Protein AF-A0A4U9TIU2-F1 (afdb_monomer_lite)

Sequence (99 aa):
MLATGTAIGPYLSILQEGKDLERFNNLVLVHAARFARDLSYLPLMQQLQQRFNGKLRIQTVVSREEVAGSLTGRVPALLEDGPTGSGSWFDPGCRKPAM

InterPro domains:
  IPR001433 Oxidoreductase FAD/NAD(P)-binding [PF00175] (1-76)
  IPR039261 Ferredoxin-NADP reductase (FNR), nucleotide-binding domain [G3DSA:3.40.50.80] (1-92)
  IPR039261 Ferredoxin-NADP reductase (FNR), nucleotide-binding domain [SSF52343] (1-83)
  IPR051930 Flavodoxin/Ferredoxin--NADP Reductase [PTHR47878] (1-83)

Secondary structure (DSSP, 8-state):
-EEEGGGGHHHHHHHHH-TT-TT-S-EEEEEEESSGGG-TTHHHHHHHHHHTTTSEEEEEEESSS--TTEEES-HHHHHHT--SSS--TT-TT-PPPP-

Radius of gyration: 13.5 Å; chains: 1; bounding box: 29×23×38 Å

Structure (mmCIF, N/CA/C/O backbone):
data_AF-A0A4U9TIU2-F1
#
_entry.id   AF-A0A4U9TIU2-F1
#
loop_
_atom_site.group_PDB
_atom_site.id
_atom_site.type_symbol
_atom_site.label_atom_id
_atom_site.label_alt_id
_atom_site.label_comp_id
_atom_site.label_asym_id
_atom_site.label_entity_id
_atom_site.label_seq_id
_atom_site.pdbx_PDB_ins_code
_atom_site.Cartn_x
_atom_site.Cartn_y
_atom_site.Cartn_z
_atom_site.occupancy
_atom_site.B_iso_or_equiv
_atom_site.auth_seq_id
_atom_site.auth_comp_id
_atom_site.auth_asym_id
_atom_site.auth_atom_id
_atom_site.pdbx_PDB_model_num
ATOM 1 N N . MET A 1 1 ? -5.633 5.595 -0.501 1.00 89.31 1 MET A N 1
ATOM 2 C CA . MET A 1 1 ? -4.248 6.025 -0.202 1.00 89.31 1 MET A CA 1
ATOM 3 C C . MET A 1 1 ? -3.323 5.348 -1.195 1.00 89.31 1 MET A C 1
ATOM 5 O O . MET A 1 1 ? -3.507 4.160 -1.436 1.00 89.31 1 MET A O 1
ATOM 9 N N . LEU A 1 2 ? -2.388 6.079 -1.801 1.00 89.62 2 LEU A N 1
ATOM 10 C CA . LEU A 1 2 ? -1.543 5.581 -2.890 1.00 89.62 2 LEU A CA 1
ATOM 11 C C . LEU A 1 2 ? -0.110 6.041 -2.651 1.00 89.62 2 LEU A C 1
ATOM 13 O O . LEU A 1 2 ? 0.147 7.239 -2.603 1.00 89.62 2 LEU A O 1
ATOM 17 N N . ALA A 1 3 ? 0.806 5.090 -2.491 1.00 90.31 3 ALA A N 1
ATOM 18 C CA . ALA A 1 3 ? 2.221 5.345 -2.258 1.00 90.31 3 ALA A CA 1
ATOM 19 C C . ALA A 1 3 ? 3.096 4.563 -3.235 1.00 90.31 3 ALA A C 1
ATOM 21 O O . ALA A 1 3 ? 2.802 3.420 -3.586 1.00 90.31 3 ALA A O 1
ATOM 22 N N . THR A 1 4 ? 4.219 5.167 -3.614 1.00 89.00 4 THR A N 1
ATOM 23 C CA . THR A 1 4 ? 5.273 4.528 -4.404 1.00 89.00 4 THR A CA 1
ATOM 24 C C . THR A 1 4 ? 6.561 4.461 -3.583 1.00 89.00 4 THR A C 1
ATOM 26 O O . THR A 1 4 ? 7.038 5.496 -3.111 1.00 89.00 4 THR A O 1
ATOM 29 N N . GLY A 1 5 ? 7.142 3.274 -3.423 1.00 86.81 5 GLY A N 1
ATOM 30 C CA . GLY A 1 5 ? 8.351 3.060 -2.627 1.00 86.81 5 GLY A CA 1
ATOM 31 C C . GLY A 1 5 ? 8.203 3.537 -1.177 1.00 86.81 5 GLY A C 1
ATOM 32 O O . GLY A 1 5 ? 7.204 3.282 -0.510 1.00 86.81 5 GLY A O 1
ATOM 33 N N . THR A 1 6 ? 9.189 4.282 -0.678 1.00 88.31 6 THR A N 1
ATOM 34 C CA . THR A 1 6 ? 9.249 4.724 0.729 1.00 88.31 6 THR A CA 1
ATOM 35 C C . THR A 1 6 ? 8.173 5.739 1.123 1.00 88.31 6 THR A C 1
ATOM 37 O O . THR A 1 6 ? 7.953 5.961 2.313 1.00 88.31 6 THR A O 1
ATOM 40 N N . ALA A 1 7 ? 7.434 6.300 0.159 1.00 91.50 7 ALA A N 1
ATOM 41 C CA . ALA A 1 7 ? 6.334 7.232 0.412 1.00 91.50 7 ALA A CA 1
ATOM 42 C C . ALA A 1 7 ? 5.144 6.605 1.171 1.00 91.50 7 ALA A C 1
ATOM 44 O O . ALA A 1 7 ? 4.177 7.294 1.480 1.00 91.50 7 ALA A O 1
ATOM 45 N N . ILE A 1 8 ? 5.194 5.308 1.486 1.00 93.69 8 ILE A N 1
ATOM 46 C CA . ILE A 1 8 ? 4.179 4.620 2.288 1.00 93.69 8 ILE A CA 1
ATOM 47 C C . ILE A 1 8 ? 4.232 4.961 3.783 1.00 93.69 8 ILE A C 1
ATOM 49 O O . ILE A 1 8 ? 3.223 4.814 4.472 1.00 93.69 8 ILE A O 1
ATOM 53 N N . GLY A 1 9 ? 5.374 5.448 4.281 1.00 92.50 9 GLY A N 1
ATOM 54 C CA . GLY A 1 9 ? 5.593 5.740 5.703 1.00 92.50 9 GLY A CA 1
ATOM 55 C C . GLY A 1 9 ? 4.477 6.563 6.366 1.00 92.50 9 GLY A C 1
ATOM 56 O O . GLY A 1 9 ? 3.923 6.107 7.367 1.00 92.50 9 GLY A O 1
ATOM 57 N N . PRO A 1 10 ? 4.067 7.717 5.801 1.00 93.62 10 PRO A N 1
ATOM 58 C CA . PRO A 1 10 ? 2.983 8.523 6.363 1.00 93.62 10 PRO A CA 1
ATOM 59 C C . PRO A 1 10 ? 1.649 7.773 6.475 1.00 93.62 10 PRO A C 1
ATOM 61 O O . PRO A 1 10 ? 0.960 7.890 7.485 1.00 93.62 10 PRO A O 1
ATOM 64 N N . TYR A 1 11 ? 1.293 6.954 5.480 1.00 94.12 11 TYR A N 1
ATOM 65 C CA . TYR A 1 11 ? 0.051 6.177 5.527 1.00 94.12 11 TYR A CA 1
ATOM 66 C C . TYR A 1 11 ? 0.101 5.079 6.584 1.00 94.12 11 TYR A C 1
ATOM 68 O O . TYR A 1 11 ? -0.897 4.845 7.260 1.00 94.12 11 TYR A O 1
ATOM 76 N N . LEU A 1 12 ? 1.258 4.437 6.768 1.00 93.19 12 LEU A N 1
ATOM 77 C CA . LEU A 1 12 ? 1.442 3.470 7.850 1.00 93.19 12 LEU A CA 1
ATOM 78 C C . LEU A 1 12 ? 1.313 4.139 9.218 1.00 93.19 12 LEU A C 1
ATOM 80 O O . LEU A 1 12 ? 0.642 3.580 10.077 1.00 93.19 12 LEU A O 1
ATOM 84 N N . SER A 1 13 ? 1.870 5.341 9.401 1.00 93.75 13 SER A N 1
ATOM 85 C CA . SER A 1 13 ? 1.717 6.097 10.651 1.00 93.75 13 SER A CA 1
ATOM 86 C C . SER A 1 13 ? 0.248 6.413 10.943 1.00 93.75 13 SER A C 1
ATOM 88 O O . SER A 1 13 ? -0.218 6.153 12.048 1.00 93.75 13 SER A O 1
ATOM 90 N N . ILE A 1 14 ? -0.508 6.891 9.946 1.00 93.25 14 ILE A N 1
ATOM 91 C CA . ILE A 1 14 ? -1.945 7.189 10.091 1.00 93.25 14 ILE A CA 1
ATOM 92 C C . ILE A 1 14 ? -2.737 5.921 10.445 1.00 93.25 14 ILE A C 1
ATOM 94 O O . ILE A 1 14 ? -3.584 5.934 11.337 1.00 93.25 14 ILE A O 1
ATOM 98 N N . LEU A 1 15 ? -2.456 4.805 9.765 1.00 92.69 15 LEU A N 1
ATOM 99 C CA . LEU A 1 15 ? -3.119 3.524 10.018 1.00 92.69 15 LEU A CA 1
ATOM 100 C C . LEU A 1 15 ? -2.765 2.933 11.388 1.00 92.69 15 LEU A C 1
ATOM 102 O O . LEU A 1 15 ? -3.619 2.323 12.027 1.00 92.69 15 LEU A O 1
ATOM 106 N N . GLN A 1 16 ? -1.525 3.099 11.847 1.00 93.19 16 GLN A N 1
ATOM 107 C CA . GLN A 1 16 ? -1.101 2.661 13.176 1.00 93.19 16 GLN A CA 1
ATOM 108 C C . GLN A 1 16 ? -1.746 3.496 14.282 1.00 93.19 16 GLN A C 1
ATOM 110 O O . GLN A 1 16 ? -2.213 2.921 15.270 1.00 93.19 16 GLN A O 1
ATOM 115 N N . GLU A 1 17 ? -1.798 4.818 14.100 1.00 94.38 17 GLU A N 1
ATOM 116 C CA . GLU A 1 17 ? -2.447 5.739 15.033 1.00 94.38 17 GLU A CA 1
ATOM 117 C C . GLU A 1 17 ? -3.951 5.455 15.121 1.00 94.38 17 GLU A C 1
ATOM 119 O O . GLU A 1 17 ? -4.520 5.434 16.209 1.00 94.38 17 GLU A O 1
ATOM 124 N N . GLY A 1 18 ? -4.600 5.156 13.991 1.00 88.06 18 GLY A N 1
ATOM 125 C CA . GLY A 1 18 ? -5.999 4.726 13.964 1.00 88.06 18 GLY A CA 1
ATOM 126 C C . GLY A 1 18 ? -7.019 5.848 14.192 1.00 88.06 18 GLY A C 1
ATOM 127 O O . GLY A 1 18 ? -8.222 5.590 14.191 1.00 88.06 18 GLY A O 1
ATOM 128 N N . LYS A 1 19 ? -6.560 7.088 14.373 1.00 90.56 19 LYS A N 1
ATOM 129 C CA . LYS A 1 19 ? -7.397 8.242 14.704 1.00 90.56 19 LYS A CA 1
ATOM 130 C C . LYS A 1 19 ? -8.233 8.700 13.506 1.00 90.56 19 LYS A C 1
ATOM 132 O O . LYS A 1 19 ? -7.739 8.782 12.386 1.00 90.56 19 LYS A O 1
ATOM 137 N N . ASP A 1 20 ? -9.513 8.991 13.746 1.00 86.62 20 ASP A N 1
ATOM 138 C CA . ASP A 1 20 ? -10.487 9.457 12.743 1.00 86.62 20 ASP A CA 1
ATOM 139 C C . ASP A 1 20 ? -10.684 8.529 11.530 1.00 86.62 20 ASP A C 1
ATOM 141 O O . ASP A 1 20 ? -11.223 8.937 10.498 1.00 86.62 20 ASP A O 1
ATOM 145 N N . LEU A 1 21 ? -10.285 7.258 11.641 1.00 87.50 21 LEU A N 1
ATOM 146 C CA . LEU A 1 21 ? -10.464 6.267 10.578 1.00 87.50 21 LEU A CA 1
ATOM 147 C C . LEU A 1 21 ? -11.829 5.571 10.623 1.00 87.50 21 LEU A C 1
ATOM 149 O O . LEU A 1 21 ? -12.216 4.886 9.673 1.00 87.50 21 LEU A O 1
ATOM 153 N N . GLU A 1 22 ? -12.585 5.747 11.706 1.00 84.00 22 GLU A N 1
ATOM 154 C CA . GLU A 1 22 ? -13.914 5.155 11.871 1.00 84.00 22 GLU A CA 1
ATOM 155 C C . GLU A 1 22 ? -14.915 5.684 10.841 1.00 84.00 22 GLU A C 1
ATOM 157 O O . GLU A 1 22 ? -15.677 4.895 10.288 1.00 84.00 22 GLU A O 1
ATOM 162 N N . ARG A 1 23 ? -14.810 6.971 10.483 1.00 87.88 23 ARG A N 1
ATOM 163 C CA . ARG A 1 23 ? -15.702 7.662 9.533 1.00 87.88 23 ARG A CA 1
ATOM 164 C C . ARG A 1 23 ? -15.669 7.122 8.101 1.00 87.88 23 ARG A C 1
ATOM 166 O O . ARG A 1 23 ? -16.577 7.387 7.322 1.00 87.88 23 ARG A O 1
ATOM 173 N N . PHE A 1 24 ? -14.602 6.428 7.718 1.00 89.44 24 PHE A N 1
ATOM 174 C CA . PHE A 1 24 ? -14.484 5.840 6.386 1.00 89.44 24 PHE A CA 1
ATOM 175 C C . PHE A 1 24 ? -15.062 4.436 6.416 1.00 89.44 24 PHE A C 1
ATOM 177 O O . PHE A 1 24 ? -14.738 3.704 7.329 1.00 89.44 24 PHE A O 1
ATOM 184 N N . ASN A 1 25 ? -15.851 4.013 5.431 1.00 86.25 25 ASN A N 1
ATOM 185 C CA . ASN A 1 25 ? -16.346 2.627 5.398 1.00 86.25 25 ASN A CA 1
ATOM 186 C C . ASN A 1 25 ? -15.321 1.653 4.809 1.00 86.25 25 ASN A C 1
ATOM 188 O O . ASN A 1 25 ? -15.233 0.516 5.253 1.00 86.25 25 ASN A O 1
ATOM 192 N N . ASN A 1 26 ? -14.514 2.118 3.853 1.00 87.69 26 ASN A N 1
ATOM 193 C CA . ASN A 1 26 ? -13.495 1.324 3.176 1.00 87.69 26 ASN A CA 1
ATOM 194 C C . ASN A 1 26 ? -12.175 2.093 3.162 1.00 87.69 26 ASN A C 1
ATOM 196 O O . ASN A 1 26 ? -12.116 3.232 2.694 1.00 87.69 26 ASN A O 1
ATOM 200 N N . LEU A 1 27 ? -11.110 1.463 3.648 1.00 91.69 27 LEU A N 1
ATOM 201 C CA . LEU A 1 27 ? -9.753 1.984 3.578 1.00 91.69 27 LEU A CA 1
ATOM 202 C C . LEU A 1 27 ? -8.989 1.173 2.543 1.00 91.69 27 LEU A C 1
ATOM 204 O O . LEU A 1 27 ? -8.872 -0.041 2.654 1.00 91.69 27 LEU A O 1
ATOM 208 N N . VAL A 1 28 ? -8.449 1.849 1.538 1.00 90.69 28 VAL A N 1
ATOM 209 C CA . VAL A 1 28 ? -7.630 1.211 0.510 1.00 90.69 28 VAL A CA 1
ATOM 210 C C . VAL A 1 28 ? -6.229 1.797 0.554 1.00 90.69 28 VAL A C 1
ATOM 212 O O . VAL A 1 28 ? -6.060 3.013 0.398 1.00 90.69 28 VAL A O 1
ATOM 215 N N . LEU A 1 29 ? -5.233 0.932 0.726 1.00 91.62 29 LEU A N 1
ATOM 216 C CA . LEU A 1 29 ? -3.818 1.269 0.637 1.00 91.62 29 LEU A CA 1
ATOM 217 C C . LEU A 1 29 ? -3.199 0.582 -0.580 1.00 91.62 29 LEU A C 1
ATOM 219 O O . LEU A 1 29 ? -3.102 -0.640 -0.619 1.00 91.62 29 LEU A O 1
ATOM 223 N N . VAL A 1 30 ? -2.755 1.375 -1.553 1.00 90.88 30 VAL A N 1
ATOM 224 C CA . VAL A 1 30 ? -1.994 0.885 -2.706 1.00 90.88 30 VAL A CA 1
ATOM 225 C C . VAL A 1 30 ? -0.515 1.192 -2.493 1.00 90.88 30 VAL A C 1
ATOM 227 O O . VAL A 1 30 ? -0.156 2.361 -2.327 1.00 90.88 30 VAL A O 1
ATOM 230 N N . HIS A 1 31 ? 0.337 0.166 -2.514 1.00 92.44 31 HIS A N 1
ATOM 231 C CA . HIS A 1 31 ? 1.793 0.306 -2.456 1.00 92.44 31 HIS A CA 1
ATOM 232 C C . HIS A 1 31 ? 2.432 -0.184 -3.751 1.00 92.44 31 HIS A C 1
ATOM 234 O O . HIS A 1 31 ? 2.418 -1.379 -4.038 1.00 92.44 31 HIS A O 1
ATOM 240 N N . ALA A 1 32 ? 3.025 0.728 -4.514 1.00 90.94 32 ALA A N 1
ATOM 241 C CA . ALA A 1 32 ? 3.751 0.388 -5.726 1.00 90.94 32 ALA A CA 1
ATOM 242 C C . ALA A 1 32 ? 5.268 0.389 -5.516 1.00 90.94 32 ALA A C 1
ATOM 244 O O . ALA A 1 32 ? 5.832 1.353 -5.000 1.00 90.94 32 ALA A O 1
ATOM 245 N N . ALA A 1 33 ? 5.937 -0.657 -5.985 1.00 91.31 33 ALA A N 1
ATOM 246 C CA . ALA A 1 33 ? 7.381 -0.811 -5.933 1.00 91.31 33 ALA A CA 1
ATOM 247 C C . ALA A 1 33 ? 7.942 -1.369 -7.252 1.00 91.31 33 ALA A C 1
ATOM 249 O O . ALA A 1 33 ? 7.214 -1.655 -8.208 1.00 91.31 33 ALA A O 1
ATOM 250 N N . ARG A 1 34 ? 9.271 -1.468 -7.352 1.00 90.50 34 ARG A N 1
ATOM 251 C CA . ARG A 1 34 ? 9.913 -2.071 -8.531 1.00 90.50 34 ARG A CA 1
ATOM 252 C C . ARG A 1 34 ? 9.856 -3.587 -8.435 1.00 90.50 34 ARG A C 1
ATOM 254 O O . ARG A 1 34 ? 9.399 -4.217 -9.384 1.00 90.50 34 ARG A O 1
ATOM 261 N N . PHE A 1 35 ? 10.250 -4.109 -7.279 1.00 89.00 35 PHE A N 1
ATOM 262 C CA . PHE A 1 35 ? 10.309 -5.527 -6.964 1.00 89.00 35 PHE A CA 1
ATOM 263 C C . PHE A 1 35 ? 9.529 -5.839 -5.677 1.00 89.00 35 PHE A C 1
ATOM 265 O O . PHE A 1 35 ? 9.373 -4.975 -4.815 1.00 89.00 35 PHE A O 1
ATOM 272 N N . ALA A 1 36 ? 9.075 -7.076 -5.494 1.00 86.38 36 ALA A N 1
ATOM 273 C CA . ALA A 1 36 ? 8.401 -7.531 -4.283 1.00 86.38 36 ALA A CA 1
ATOM 274 C C . ALA A 1 36 ? 9.315 -7.483 -3.057 1.00 86.38 36 ALA A C 1
ATOM 276 O O . ALA A 1 36 ? 8.852 -7.186 -1.959 1.00 86.38 36 ALA A O 1
ATOM 277 N N . ARG A 1 37 ? 10.629 -7.671 -3.238 1.00 87.62 37 ARG A N 1
ATOM 278 C CA . ARG A 1 37 ? 11.617 -7.475 -2.160 1.00 87.62 37 ARG A CA 1
ATOM 279 C C . ARG A 1 37 ? 11.647 -6.041 -1.620 1.00 87.62 37 ARG A C 1
ATOM 2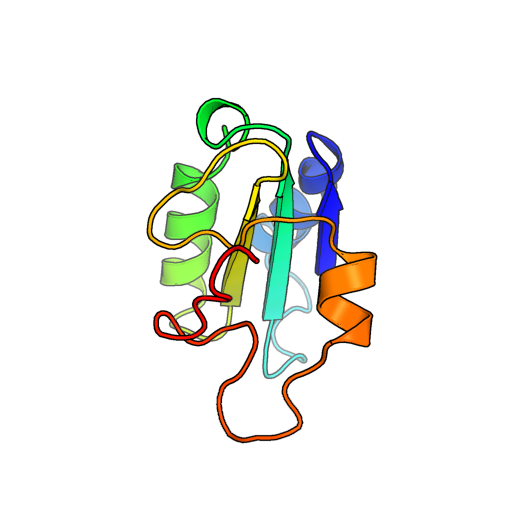81 O O . ARG A 1 37 ? 12.023 -5.829 -0.472 1.00 87.62 37 ARG A O 1
ATOM 288 N N . ASP A 1 38 ? 11.240 -5.066 -2.435 1.00 87.50 38 ASP A N 1
ATOM 289 C CA . ASP A 1 38 ? 11.195 -3.656 -2.040 1.00 87.50 38 ASP A CA 1
ATOM 290 C C . ASP A 1 38 ? 9.936 -3.349 -1.200 1.00 87.50 38 ASP A C 1
ATOM 292 O O . ASP A 1 38 ? 9.802 -2.264 -0.634 1.00 87.50 38 ASP A O 1
ATOM 296 N N . LEU A 1 39 ? 9.000 -4.301 -1.079 1.00 86.38 39 LEU A N 1
ATOM 297 C CA . LEU A 1 39 ? 7.799 -4.188 -0.253 1.00 86.38 39 LEU A CA 1
ATOM 298 C C . LEU A 1 39 ? 8.106 -4.509 1.224 1.00 86.38 39 LEU A C 1
ATOM 300 O O . LEU A 1 39 ? 7.436 -5.323 1.857 1.00 86.38 39 LEU A O 1
ATOM 304 N N . SER A 1 40 ? 9.113 -3.847 1.799 1.00 88.00 40 SER A N 1
ATOM 305 C CA . SER A 1 40 ? 9.665 -4.168 3.128 1.00 88.00 40 SER A CA 1
ATOM 306 C C . SER A 1 40 ? 8.654 -4.071 4.279 1.00 88.00 40 SER A C 1
ATOM 308 O O . SER A 1 40 ? 8.831 -4.696 5.320 1.00 88.00 40 SER A O 1
ATOM 310 N N . TYR A 1 41 ? 7.569 -3.317 4.095 1.00 90.94 41 TYR A N 1
ATOM 311 C CA . TYR A 1 41 ? 6.516 -3.131 5.097 1.00 90.94 41 TYR A CA 1
ATOM 312 C C . TYR A 1 41 ? 5.352 -4.130 4.979 1.00 90.94 41 TYR A C 1
ATOM 314 O O . TYR A 1 41 ? 4.344 -3.958 5.663 1.00 90.94 41 TYR A O 1
ATOM 322 N N . LEU A 1 42 ? 5.455 -5.160 4.130 1.00 88.62 42 LEU A N 1
ATOM 323 C CA . LEU A 1 42 ? 4.406 -6.175 3.956 1.00 88.62 42 LEU A CA 1
ATOM 324 C C . LEU A 1 42 ? 3.921 -6.819 5.268 1.00 88.62 42 LEU A C 1
ATOM 326 O O . LEU A 1 42 ? 2.705 -6.877 5.46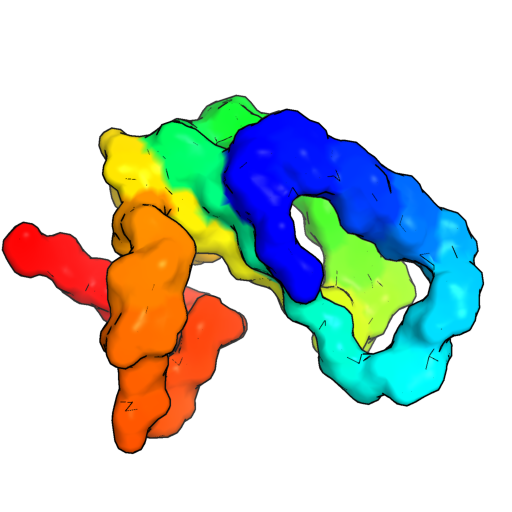0 1.00 88.62 42 LEU A O 1
ATOM 330 N N . PRO A 1 43 ? 4.801 -7.246 6.197 1.00 91.75 43 PRO A N 1
ATOM 331 C CA . PRO A 1 43 ? 4.350 -7.841 7.456 1.00 91.75 43 PRO A CA 1
ATOM 332 C C . PRO A 1 43 ? 3.500 -6.873 8.290 1.00 91.75 43 PRO A C 1
ATOM 334 O O . PRO A 1 43 ? 2.431 -7.233 8.778 1.00 91.75 43 PRO A O 1
ATOM 337 N N . LEU A 1 44 ? 3.929 -5.612 8.387 1.00 92.62 44 LEU A N 1
ATOM 338 C CA . LEU A 1 44 ? 3.191 -4.571 9.103 1.00 92.62 44 LEU A CA 1
ATOM 339 C C . LEU A 1 44 ? 1.848 -4.265 8.427 1.00 92.62 44 LEU A C 1
ATOM 341 O O . LEU A 1 44 ? 0.829 -4.098 9.092 1.00 92.62 44 LEU A O 1
ATOM 345 N N . MET A 1 45 ? 1.833 -4.208 7.098 1.00 92.31 45 MET A N 1
ATOM 346 C CA . MET A 1 45 ? 0.612 -4.048 6.315 1.00 92.31 45 MET A CA 1
ATOM 347 C C . MET A 1 45 ? -0.400 -5.156 6.618 1.00 92.31 45 MET A C 1
ATOM 349 O O . MET A 1 45 ? -1.555 -4.861 6.913 1.00 92.31 45 MET A O 1
ATOM 353 N N . GLN A 1 46 ? 0.029 -6.417 6.626 1.00 91.12 46 GLN A N 1
ATOM 354 C CA . GLN A 1 46 ? -0.839 -7.550 6.952 1.00 91.12 46 GLN A CA 1
ATOM 355 C C . GLN A 1 46 ? -1.389 -7.469 8.383 1.00 91.12 46 GLN A C 1
ATOM 357 O O . GLN A 1 46 ? -2.581 -7.699 8.590 1.00 91.12 46 GLN A O 1
ATOM 362 N N . GLN A 1 47 ? -0.564 -7.069 9.356 1.00 93.94 47 GLN A N 1
ATOM 363 C CA . GLN A 1 47 ? -1.008 -6.839 10.736 1.00 93.94 47 GLN A CA 1
ATOM 364 C C . GLN A 1 47 ? -2.077 -5.745 10.822 1.00 93.94 47 GLN A C 1
ATOM 366 O O . GLN A 1 47 ? -3.096 -5.916 11.491 1.00 93.94 47 GLN A O 1
ATOM 371 N N . LEU A 1 48 ? -1.883 -4.628 10.114 1.00 92.69 48 LEU A N 1
ATOM 372 C CA . LEU A 1 48 ? -2.882 -3.563 10.042 1.00 92.69 48 LEU A CA 1
ATOM 373 C C . LEU A 1 48 ? -4.166 -4.066 9.372 1.00 92.69 48 LEU A C 1
ATOM 375 O O . LEU A 1 48 ? -5.257 -3.791 9.861 1.00 92.69 48 LEU A O 1
ATOM 379 N N . GLN A 1 49 ? -4.058 -4.850 8.298 1.00 91.56 49 GLN A N 1
ATOM 380 C CA . GLN A 1 49 ? -5.217 -5.413 7.606 1.00 91.56 49 GLN A CA 1
ATOM 381 C C . GLN A 1 49 ? -6.085 -6.269 8.540 1.00 91.56 49 GLN A C 1
ATOM 383 O O . GLN A 1 49 ? -7.310 -6.137 8.541 1.00 91.56 49 GLN A O 1
ATOM 388 N N . GLN A 1 50 ? -5.443 -7.095 9.371 1.00 91.12 50 GLN A N 1
ATOM 389 C CA . GLN A 1 50 ? -6.108 -7.886 10.407 1.00 91.12 50 GLN A CA 1
ATOM 390 C C . GLN A 1 50 ? -6.722 -6.995 11.493 1.00 91.12 50 GLN A C 1
ATOM 392 O O . GLN A 1 50 ? -7.887 -7.174 11.837 1.00 91.12 50 GLN A O 1
ATOM 397 N N . ARG A 1 51 ? -5.987 -5.984 11.979 1.00 91.69 51 ARG A N 1
ATOM 398 C CA . ARG A 1 51 ? -6.470 -5.028 12.994 1.00 91.69 51 ARG A CA 1
ATOM 399 C C . ARG A 1 51 ? -7.742 -4.302 12.560 1.00 91.69 51 ARG A C 1
ATOM 401 O O . ARG A 1 51 ? -8.630 -4.080 13.374 1.00 91.69 51 ARG A O 1
ATOM 408 N N . PHE A 1 52 ? -7.835 -3.934 11.286 1.00 90.38 52 PHE A N 1
ATOM 409 C CA . PHE A 1 52 ? -9.003 -3.260 10.719 1.00 90.38 52 PHE A CA 1
ATOM 410 C C . PHE A 1 52 ? -10.109 -4.232 10.267 1.00 90.38 52 PHE A C 1
ATOM 412 O O . PHE A 1 52 ? -11.088 -3.792 9.672 1.00 90.38 52 PHE A O 1
ATOM 419 N N . ASN A 1 53 ? -9.979 -5.535 10.537 1.00 87.25 53 ASN A N 1
ATOM 420 C CA . ASN A 1 53 ? -11.009 -6.564 10.363 1.00 87.25 53 ASN A CA 1
ATOM 421 C C . ASN A 1 53 ? -11.726 -6.532 8.993 1.00 87.25 53 ASN A C 1
ATOM 423 O O . ASN A 1 53 ? -12.951 -6.574 8.908 1.00 87.25 53 ASN A O 1
ATOM 427 N N . GLY A 1 54 ? -10.953 -6.397 7.908 1.00 84.44 54 GLY A N 1
ATOM 428 C CA . GLY A 1 54 ? -11.467 -6.354 6.529 1.00 84.44 54 GLY A CA 1
ATOM 429 C C . GLY A 1 54 ? -11.875 -4.966 6.017 1.00 84.44 54 GLY A C 1
ATOM 430 O O . GLY A 1 54 ? -12.127 -4.805 4.822 1.00 84.44 54 GLY A O 1
ATOM 431 N N . LYS A 1 55 ? -11.873 -3.945 6.882 1.00 90.56 55 LYS A N 1
ATOM 432 C CA . LYS A 1 55 ? -12.094 -2.539 6.508 1.00 90.56 55 LYS A CA 1
ATOM 433 C C . LYS A 1 55 ? -10.926 -1.961 5.710 1.00 90.56 55 LYS A C 1
ATOM 435 O O . LYS A 1 55 ? -11.128 -1.135 4.820 1.00 90.56 55 LYS A O 1
ATOM 440 N N . LEU A 1 56 ? -9.706 -2.384 6.044 1.00 91.81 56 LEU A N 1
ATOM 441 C CA . LEU A 1 56 ? -8.498 -2.0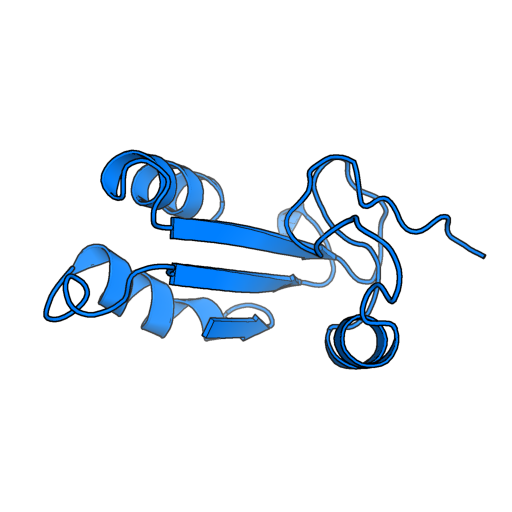63 5.294 1.00 91.81 56 LEU A CA 1
ATOM 442 C C . LEU A 1 56 ? -8.269 -3.127 4.221 1.00 91.81 56 LEU A C 1
ATOM 444 O O . LEU A 1 56 ? -8.236 -4.315 4.522 1.00 91.81 56 LEU A O 1
ATOM 448 N N . ARG A 1 57 ? -8.080 -2.686 2.981 1.00 90.38 57 ARG A N 1
ATOM 449 C CA . ARG A 1 57 ? -7.647 -3.501 1.847 1.00 90.38 57 ARG A CA 1
ATOM 450 C C . ARG A 1 57 ? -6.302 -2.994 1.367 1.00 90.38 57 ARG A C 1
ATOM 452 O O . ARG A 1 57 ? -6.121 -1.788 1.179 1.00 90.38 57 ARG A O 1
ATOM 459 N N . ILE A 1 58 ? -5.370 -3.914 1.171 1.00 89.94 58 ILE A N 1
ATOM 460 C CA . ILE A 1 58 ? -4.013 -3.593 0.749 1.00 89.94 58 ILE A CA 1
ATOM 461 C C . ILE A 1 58 ? -3.792 -4.181 -0.629 1.00 89.94 58 ILE A C 1
ATOM 463 O O . ILE A 1 58 ? -3.996 -5.372 -0.839 1.00 89.94 58 ILE A O 1
ATOM 467 N N . GLN A 1 59 ? -3.367 -3.328 -1.553 1.00 88.44 59 GLN A N 1
ATOM 468 C CA . GLN A 1 59 ? -3.013 -3.724 -2.901 1.00 88.44 59 GLN A CA 1
ATOM 469 C C . GLN A 1 59 ? -1.552 -3.389 -3.163 1.00 88.44 59 GLN A C 1
ATOM 471 O O . GLN A 1 59 ? -1.139 -2.230 -3.098 1.00 88.44 59 GLN A O 1
ATOM 476 N N . THR A 1 60 ? -0.762 -4.400 -3.491 1.00 90.25 60 THR A N 1
ATOM 477 C CA . THR A 1 60 ? 0.627 -4.218 -3.903 1.00 90.25 60 THR A CA 1
ATOM 478 C C . THR A 1 60 ? 0.727 -4.187 -5.418 1.00 90.25 60 THR A C 1
ATOM 480 O O . THR A 1 60 ? 0.007 -4.895 -6.128 1.00 90.25 60 THR A O 1
ATOM 483 N N . VAL A 1 61 ? 1.615 -3.335 -5.916 1.00 89.62 61 VAL A N 1
ATOM 484 C CA . VAL A 1 61 ? 1.922 -3.209 -7.337 1.00 89.62 61 VAL A CA 1
ATOM 485 C C . VAL A 1 61 ? 3.429 -3.345 -7.505 1.00 89.62 61 VAL A C 1
ATOM 487 O O . VAL A 1 61 ? 4.191 -2.657 -6.832 1.00 89.62 61 VAL A O 1
ATOM 490 N N . VAL A 1 62 ? 3.873 -4.216 -8.399 1.00 90.38 62 VAL A N 1
ATOM 491 C CA . VAL A 1 62 ? 5.281 -4.373 -8.775 1.00 90.38 62 VAL A CA 1
ATOM 492 C C . VAL A 1 62 ? 5.428 -4.068 -10.258 1.00 90.38 62 VAL A C 1
ATOM 494 O O . VAL A 1 62 ? 4.590 -4.436 -11.065 1.00 90.38 62 VAL A O 1
ATOM 497 N N . SER A 1 63 ? 6.458 -3.328 -10.650 1.00 86.94 63 SER A N 1
ATOM 498 C CA . SER A 1 63 ? 6.581 -2.871 -12.047 1.00 86.94 63 SER A CA 1
ATOM 499 C C . SER A 1 63 ? 7.570 -3.675 -12.883 1.00 86.94 63 SER A C 1
ATOM 501 O O . SER A 1 63 ? 7.579 -3.516 -14.100 1.00 86.94 63 SER A O 1
ATOM 503 N N . ARG A 1 64 ? 8.424 -4.497 -12.259 1.00 86.19 64 ARG A N 1
ATOM 504 C CA . ARG A 1 64 ? 9.532 -5.190 -12.940 1.00 86.19 64 ARG A CA 1
ATOM 505 C C . ARG A 1 64 ? 9.546 -6.708 -12.758 1.00 86.19 64 ARG A C 1
ATOM 507 O O . ARG A 1 64 ? 10.506 -7.343 -13.180 1.00 86.19 64 ARG A O 1
ATOM 514 N N . GLU A 1 65 ? 8.522 -7.278 -12.135 1.00 85.06 65 GLU A N 1
ATOM 515 C CA . GLU A 1 65 ? 8.368 -8.725 -11.977 1.00 85.06 65 GLU A CA 1
ATOM 516 C C . GLU A 1 65 ? 6.891 -9.107 -11.832 1.00 85.06 65 GLU A C 1
ATOM 518 O O . GLU A 1 65 ? 6.039 -8.255 -11.567 1.00 85.06 65 GLU A O 1
ATOM 523 N N . GLU A 1 66 ? 6.595 -10.390 -12.007 1.00 82.12 66 GLU A N 1
ATOM 524 C CA . GLU A 1 66 ? 5.285 -10.963 -11.715 1.00 82.12 66 GLU A CA 1
ATOM 525 C C . GLU A 1 66 ? 5.340 -11.715 -10.395 1.00 82.12 66 GLU A C 1
ATOM 527 O O . GLU A 1 66 ? 6.145 -12.627 -10.211 1.00 82.12 66 GLU A O 1
ATOM 532 N N . VAL A 1 67 ? 4.471 -11.326 -9.465 1.00 82.25 67 VAL A N 1
ATOM 533 C CA . VAL A 1 67 ? 4.411 -11.927 -8.134 1.00 82.25 67 VAL A CA 1
ATOM 534 C C . VAL A 1 67 ? 2.966 -12.223 -7.795 1.00 82.25 67 VAL A C 1
ATOM 536 O O . VAL A 1 67 ? 2.098 -11.356 -7.898 1.00 82.25 67 VAL A O 1
ATOM 539 N N . ALA A 1 68 ? 2.706 -13.458 -7.368 1.00 77.19 68 ALA A N 1
ATOM 540 C CA . ALA A 1 68 ? 1.376 -13.881 -6.958 1.00 77.19 68 ALA A CA 1
ATOM 541 C C . ALA A 1 68 ? 0.825 -12.953 -5.859 1.00 77.19 68 ALA A C 1
ATOM 543 O O . ALA A 1 68 ? 1.497 -12.673 -4.867 1.00 77.19 68 ALA A O 1
ATOM 544 N N . GLY A 1 69 ? -0.401 -12.462 -6.052 1.00 77.00 69 GLY A N 1
ATOM 545 C CA . GLY A 1 69 ? -1.049 -11.523 -5.130 1.00 77.00 69 GLY A CA 1
ATOM 546 C C . GLY A 1 69 ? -0.632 -10.056 -5.294 1.00 77.00 69 GLY A C 1
ATOM 547 O O . GLY A 1 69 ? -1.139 -9.212 -4.562 1.00 77.00 69 GLY A O 1
ATOM 548 N N . SER A 1 70 ? 0.243 -9.731 -6.251 1.00 83.38 70 SER A N 1
ATOM 549 C CA . SER A 1 70 ? 0.564 -8.352 -6.631 1.00 83.38 70 SER A CA 1
ATOM 550 C C . SER A 1 70 ? 0.126 -8.071 -8.064 1.00 83.38 70 SER A C 1
ATOM 552 O O . SER A 1 70 ? 0.136 -8.953 -8.918 1.00 83.38 70 SER A O 1
ATOM 554 N N . LEU A 1 71 ? -0.241 -6.823 -8.334 1.00 84.88 71 LEU A N 1
ATOM 555 C CA . LEU A 1 71 ? -0.495 -6.369 -9.697 1.00 84.88 71 LEU A CA 1
ATOM 556 C C . LEU A 1 71 ? 0.824 -6.009 -10.364 1.00 84.88 71 LEU A C 1
ATOM 558 O O . LEU A 1 71 ? 1.685 -5.396 -9.731 1.00 84.88 71 LEU A O 1
ATOM 562 N N . THR A 1 72 ? 0.950 -6.316 -11.650 1.00 84.88 72 THR A N 1
ATOM 563 C CA . THR A 1 72 ? 2.134 -5.949 -12.422 1.00 84.88 72 THR A CA 1
ATOM 564 C C . THR A 1 72 ? 1.862 -4.708 -13.270 1.00 84.88 72 THR A C 1
ATOM 566 O O . THR A 1 72 ? 0.872 -4.648 -13.995 1.00 84.88 72 THR A O 1
ATOM 569 N N . GLY A 1 73 ? 2.716 -3.686 -13.162 1.00 83.31 73 GLY A N 1
ATOM 570 C CA . GLY A 1 73 ? 2.637 -2.470 -13.981 1.00 83.31 73 GLY A CA 1
ATOM 571 C C . GLY A 1 73 ? 2.819 -1.160 -13.210 1.00 83.31 73 GLY A C 1
ATOM 572 O O . GLY A 1 73 ? 3.396 -1.117 -12.124 1.00 83.31 73 GLY A O 1
ATOM 573 N N . ARG A 1 74 ? 2.357 -0.049 -13.801 1.00 77.94 74 ARG A N 1
ATOM 574 C CA . ARG A 1 74 ? 2.394 1.294 -13.194 1.00 77.94 74 ARG A CA 1
ATOM 575 C C . ARG A 1 74 ? 0.993 1.732 -12.797 1.00 77.94 74 ARG A C 1
ATOM 577 O O . ARG A 1 74 ? 0.071 1.618 -13.591 1.00 77.94 74 ARG A O 1
ATOM 584 N N . VAL A 1 75 ? 0.868 2.323 -11.612 1.00 78.69 75 VAL A N 1
ATOM 585 C CA . VAL A 1 75 ? -0.422 2.722 -11.029 1.00 78.69 75 VAL A CA 1
ATOM 586 C C . VAL A 1 75 ? -1.312 3.576 -11.955 1.00 78.69 75 VAL A C 1
ATOM 588 O O . VAL A 1 75 ? -2.501 3.285 -11.993 1.00 78.69 75 VAL A O 1
ATOM 591 N N . PRO A 1 76 ? -0.810 4.556 -12.737 1.00 77.25 76 PRO A N 1
ATOM 592 C CA . PRO A 1 76 ? -1.662 5.311 -13.664 1.00 77.25 76 PRO A CA 1
ATOM 593 C C . PRO A 1 76 ? -2.309 4.437 -14.745 1.00 77.25 76 PRO A C 1
ATOM 595 O O . PRO A 1 76 ? -3.517 4.494 -14.912 1.00 77.25 76 PRO A O 1
ATOM 598 N N . ALA A 1 77 ? -1.534 3.555 -15.386 1.00 74.31 77 ALA A N 1
ATOM 599 C CA . ALA A 1 77 ? -2.050 2.630 -16.401 1.00 74.31 77 ALA A CA 1
ATOM 600 C C . ALA A 1 77 ? -3.053 1.630 -15.804 1.00 74.31 77 ALA A C 1
ATOM 602 O O . ALA A 1 77 ? -4.002 1.206 -16.451 1.00 74.31 77 ALA A O 1
ATOM 603 N N . LEU A 1 78 ? -2.857 1.263 -14.535 1.00 71.81 78 LEU A N 1
ATOM 604 C CA . LEU A 1 78 ? -3.844 0.486 -13.800 1.00 71.81 78 LEU A CA 1
ATOM 605 C C . LEU A 1 78 ? -5.124 1.315 -13.587 1.00 71.81 78 LEU A C 1
ATOM 607 O O . LEU A 1 78 ? -6.212 0.855 -13.877 1.00 71.81 78 LEU A O 1
ATOM 611 N N . LEU A 1 79 ? -5.033 2.574 -13.174 1.00 69.75 79 LEU A N 1
ATOM 612 C CA . LEU A 1 79 ? -6.227 3.394 -12.957 1.00 69.75 79 LEU A CA 1
ATOM 613 C C . LEU A 1 79 ? -7.039 3.657 -14.242 1.00 69.75 79 LEU A C 1
ATOM 615 O O . LEU A 1 79 ? -8.266 3.683 -14.177 1.00 69.75 79 LEU A O 1
ATOM 619 N N . GLU A 1 80 ? -6.365 3.839 -15.380 1.00 66.88 80 GLU A N 1
ATOM 620 C CA . GLU A 1 80 ? -6.988 4.085 -16.692 1.00 66.88 80 GLU A CA 1
ATOM 621 C C . GLU A 1 80 ? -7.734 2.857 -17.225 1.00 66.88 80 GLU A C 1
ATOM 623 O O . GLU A 1 80 ? -8.859 2.968 -17.705 1.00 66.88 80 GLU A O 1
ATOM 628 N N . ASP A 1 81 ? -7.161 1.671 -17.044 1.00 60.53 81 ASP A N 1
ATOM 629 C CA . ASP A 1 81 ? -7.758 0.391 -17.432 1.00 60.53 81 ASP A CA 1
ATOM 630 C C . ASP A 1 81 ? -8.749 -0.143 -16.379 1.00 60.53 81 ASP A C 1
ATOM 632 O O . ASP A 1 81 ? -8.857 -1.355 -16.156 1.00 60.53 81 ASP A O 1
ATOM 636 N N . GLY A 1 82 ? -9.428 0.755 -15.661 1.00 55.06 82 GLY A N 1
ATOM 637 C CA . GLY A 1 82 ? -10.390 0.392 -14.630 1.00 55.06 82 GLY A CA 1
ATOM 638 C C . GLY A 1 82 ? -11.375 -0.675 -15.135 1.00 55.06 82 GLY A C 1
ATOM 639 O O . GLY A 1 82 ? -11.910 -0.541 -16.237 1.00 55.06 82 GLY A O 1
ATOM 640 N N . PRO A 1 83 ? -11.622 -1.747 -14.364 1.00 47.28 83 PRO A N 1
ATOM 641 C CA . PRO A 1 83 ? -12.410 -2.882 -14.818 1.00 47.28 83 PRO A CA 1
ATOM 642 C C . PRO A 1 83 ? -13.829 -2.421 -15.144 1.00 47.28 83 PRO A C 1
ATOM 644 O O . PRO A 1 83 ? -14.626 -2.118 -14.261 1.00 47.28 83 PRO A O 1
ATOM 647 N N . THR A 1 84 ? -14.157 -2.384 -16.433 1.00 44.69 84 THR A N 1
ATOM 648 C CA . THR A 1 84 ? -15.522 -2.131 -16.915 1.00 44.69 84 THR A CA 1
ATOM 649 C C . THR A 1 84 ? -16.434 -3.350 -16.687 1.00 44.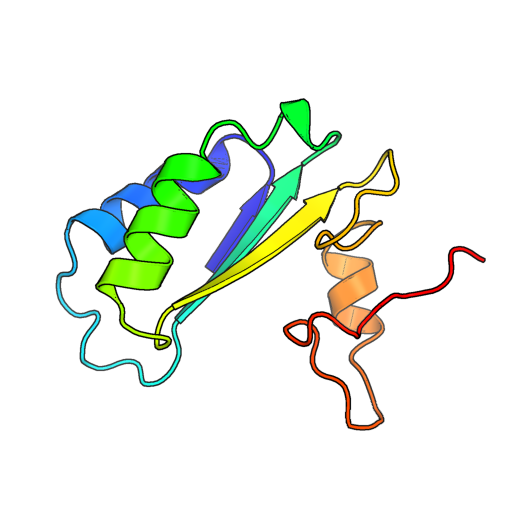69 84 THR A C 1
ATOM 651 O O . THR A 1 84 ? -17.640 -3.273 -16.894 1.00 44.69 84 THR A O 1
ATOM 654 N N . GLY A 1 85 ? -15.888 -4.477 -16.212 1.00 39.00 85 GLY A N 1
ATOM 655 C CA . GLY A 1 85 ? -16.636 -5.681 -15.858 1.00 39.00 85 GLY A CA 1
ATOM 656 C C . GLY A 1 85 ? -16.191 -6.243 -14.513 1.00 39.00 85 GLY A C 1
ATOM 657 O O . GLY A 1 85 ? -15.037 -6.624 -14.381 1.00 39.00 85 GLY A O 1
ATOM 658 N N . SER A 1 86 ? -17.113 -6.270 -13.545 1.00 38.62 86 SER A N 1
ATOM 659 C CA . SER A 1 86 ? -17.237 -7.126 -12.340 1.00 38.62 86 SER A CA 1
ATOM 660 C C . SER A 1 86 ? -16.037 -7.518 -11.447 1.00 38.62 86 SER A C 1
ATOM 662 O O . SER A 1 86 ? -16.293 -8.009 -10.353 1.00 38.62 86 SER A O 1
ATOM 664 N N . GLY A 1 87 ? -14.773 -7.344 -11.828 1.00 47.88 87 GLY A N 1
ATOM 665 C CA . GLY A 1 87 ? -13.600 -7.689 -11.023 1.00 47.88 87 GLY A CA 1
ATOM 666 C C . GLY A 1 87 ? -12.908 -6.423 -10.563 1.00 47.88 87 GLY A C 1
ATOM 667 O O . GLY A 1 87 ? -12.362 -5.704 -11.380 1.00 47.88 87 GLY A O 1
ATOM 668 N N . SER A 1 88 ? -12.950 -6.114 -9.275 1.00 57.16 88 SER A N 1
ATOM 669 C CA . SER A 1 88 ? -12.276 -4.947 -8.723 1.00 57.16 88 SER A CA 1
ATOM 670 C C . SER A 1 88 ? -10.756 -5.140 -8.731 1.00 57.16 88 SER A C 1
ATOM 672 O O . SER A 1 88 ? -10.260 -6.252 -8.561 1.00 57.16 88 SER A O 1
ATOM 674 N N . TRP A 1 89 ? -10.006 -4.036 -8.792 1.00 56.81 89 TRP A N 1
ATOM 675 C CA . TRP A 1 89 ? -8.563 -3.977 -8.498 1.00 56.81 89 TRP A CA 1
ATOM 676 C C . TRP A 1 89 ? -8.146 -4.666 -7.189 1.00 56.81 89 TRP A C 1
ATOM 678 O O . TRP A 1 89 ? -6.957 -4.843 -6.955 1.00 56.81 89 TRP A O 1
ATOM 688 N N . PHE A 1 90 ? -9.115 -4.993 -6.330 1.00 56.53 90 PHE A N 1
ATOM 689 C CA . PHE A 1 90 ? -8.950 -5.575 -5.006 1.00 56.53 90 PHE A CA 1
ATOM 690 C C . PHE A 1 90 ? -9.321 -7.057 -4.950 1.00 56.53 90 PHE A C 1
ATOM 692 O O . PHE A 1 90 ? -9.256 -7.644 -3.870 1.00 56.53 90 PHE A O 1
ATOM 699 N N . ASP A 1 91 ? -9.726 -7.658 -6.071 1.00 56.12 91 ASP A N 1
ATOM 700 C CA . ASP A 1 91 ? -10.009 -9.082 -6.120 1.00 56.12 91 ASP A CA 1
ATOM 701 C C . ASP A 1 91 ? -8.709 -9.866 -6.328 1.00 56.12 91 ASP A C 1
ATOM 703 O O . ASP A 1 91 ? -7.971 -9.599 -7.278 1.00 56.12 91 ASP A O 1
ATOM 707 N N . PRO A 1 92 ? -8.431 -10.897 -5.510 1.00 48.25 92 PRO A N 1
ATOM 708 C CA . PRO A 1 92 ? -7.246 -11.745 -5.667 1.00 48.25 92 PRO A CA 1
ATOM 709 C C . PRO A 1 92 ? -7.231 -12.518 -7.001 1.00 48.25 92 PRO A C 1
ATOM 711 O O . PRO A 1 92 ? -6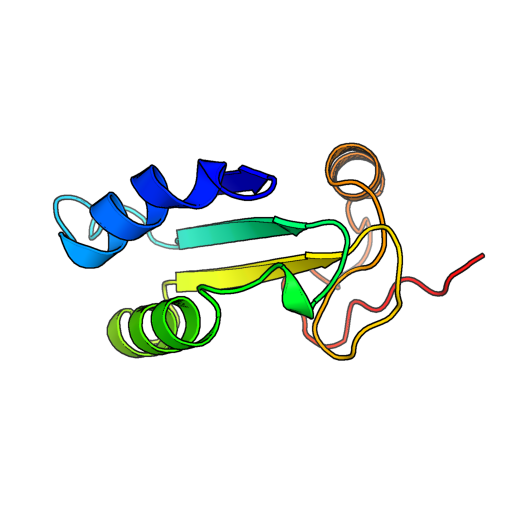.211 -13.094 -7.380 1.00 48.25 92 PRO A O 1
ATOM 714 N N . GLY A 1 93 ? -8.359 -12.529 -7.723 1.00 47.81 93 GLY A N 1
ATOM 715 C CA . GLY A 1 93 ? -8.495 -13.051 -9.083 1.00 47.81 93 GLY A CA 1
ATOM 716 C C . GLY A 1 93 ? -8.261 -12.026 -10.199 1.00 47.81 93 GLY A C 1
ATOM 717 O O . GLY A 1 93 ? -8.202 -12.432 -11.357 1.00 47.81 93 GLY A O 1
ATOM 718 N N . CYS A 1 94 ? -8.098 -10.733 -9.888 1.00 52.31 94 CYS A N 1
ATOM 719 C CA . CYS A 1 94 ? -7.829 -9.665 -10.853 1.00 52.31 94 CYS A CA 1
ATOM 720 C C . CYS A 1 94 ? -6.366 -9.727 -11.329 1.00 52.31 94 CYS A C 1
ATOM 722 O O . CYS A 1 94 ? -5.546 -8.850 -11.068 1.00 52.31 94 CYS A O 1
ATOM 724 N N . ARG A 1 95 ? -6.016 -10.815 -12.020 1.00 52.09 95 ARG A N 1
ATOM 725 C CA . ARG A 1 95 ? -4.780 -10.929 -12.792 1.00 52.09 95 ARG A CA 1
ATOM 726 C C . ARG A 1 95 ? -5.006 -10.235 -14.126 1.00 52.09 95 ARG A C 1
ATOM 728 O O . ARG A 1 95 ? -5.832 -10.689 -14.914 1.00 52.09 95 ARG A O 1
ATOM 735 N N . LYS A 1 96 ? -4.255 -9.170 -14.404 1.00 49.03 96 LYS A N 1
ATOM 736 C CA . LYS A 1 96 ? -4.043 -8.791 -15.799 1.00 49.03 96 LYS A CA 1
ATOM 737 C C . LYS A 1 96 ? -3.060 -9.791 -16.407 1.00 49.03 96 LYS A C 1
ATOM 739 O O . LYS A 1 96 ? -1.989 -9.964 -15.825 1.00 49.03 96 LYS A O 1
ATOM 744 N N . PRO A 1 97 ? -3.398 -10.462 -17.518 1.00 37.06 97 PRO A N 1
ATOM 745 C CA . PRO A 1 97 ? -2.390 -11.164 -18.294 1.00 37.06 97 PRO A CA 1
ATO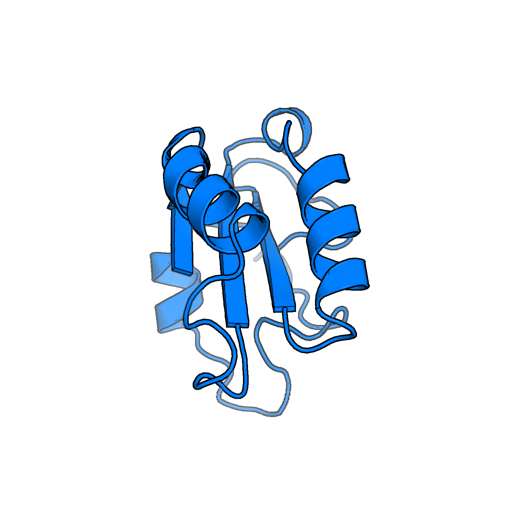M 746 C C . PRO A 1 97 ? -1.389 -10.125 -18.809 1.00 37.06 97 PRO A C 1
ATOM 748 O O . PRO A 1 97 ? -1.796 -9.085 -19.333 1.00 37.06 97 PRO A O 1
ATOM 751 N N . ALA A 1 98 ? -0.094 -10.380 -18.616 1.00 39.50 98 ALA A N 1
ATOM 752 C CA . ALA A 1 98 ? 0.934 -9.672 -19.362 1.00 39.50 98 ALA A CA 1
ATOM 753 C C . ALA A 1 98 ? 0.669 -9.902 -20.854 1.00 39.50 98 ALA A C 1
ATOM 755 O O . ALA A 1 98 ? 0.482 -11.042 -21.287 1.00 39.50 98 ALA A O 1
ATOM 756 N N . MET A 1 99 ? 0.563 -8.805 -21.596 1.00 36.56 99 MET A N 1
ATOM 757 C CA . MET A 1 99 ? 0.449 -8.806 -23.050 1.00 36.56 99 MET A CA 1
ATOM 758 C C . MET A 1 99 ? 1.841 -8.683 -23.658 1.00 36.56 99 MET A C 1
ATOM 760 O O . MET A 1 99 ? 2.657 -7.928 -23.075 1.00 36.56 99 MET A O 1
#

Foldseek 3Di:
DEDEQPRCVVVLVCLVVVPPPVPQQAAEYEYEYQDPVSVVCVVVLVVSCVVCPNSYAYAYEHAHDDDQRHEYHDPVVPVVPADPDDDHSRDSPPHDPDD

Organism: Serratia fonticola (NCBI:txid47917)

pLDDT: mean 80.26, std 16.6, range [36.56, 94.38]